Protein AF-A0A8I0ZU66-F1 (afdb_monomer)

Solvent-accessible surface area (backbone atoms only — not comparable to full-atom values): 8658 Å² total; per-residue (Å²): 139,84,88,78,79,87,64,76,60,92,82,70,45,69,65,57,53,51,41,37,53,47,29,26,56,74,48,66,34,26,14,76,87,80,61,52,76,38,56,92,94,51,87,52,44,45,56,40,57,75,46,46,58,91,79,70,24,58,84,77,42,66,91,32,38,39,25,28,30,55,72,62,44,50,54,51,51,52,52,51,53,50,52,50,46,64,77,61,42,81,85,59,78,88,71,74,51,84,89,64,50,80,65,90,63,83,73,78,76,70,55,86,87,77,47,97,80,67,78,79,88,56,88,82,62,80,82,67,69,97,72,88,66,136

Mean predicted aligned error: 14.93 Å

Nearest PDB structures (foldseek):
  6az1-assembly1_Y  TM=3.967E-01  e=6.835E-01  Leishmania donovani
  6zj3-assembly1_SY  TM=3.918E-01  e=1.022E+00  Euglena gracilis
  7qiz-assembly1_BA  TM=4.148E-01  e=1.249E+00  Solanum lycopersicum
  7ase-assembly1_g  TM=4.101E-01  e=1.868E+00  Trypanosoma cruzi
  8ova-assembly1_AR  TM=3.263E-01  e=9.555E-01  Trypanosoma brucei brucei

Radius of gyration: 30.39 Å; Cα contacts (8 Å, |Δi|>4): 108; chains: 1; bounding box: 84×36×50 Å

pLDDT: mean 79.24, std 18.83, range [33.22, 98.44]

Organism: Rhodococcus erythropolis (NCBI:txid1833)

Secondary structure (DSSP, 8-state):
------SPPTT--HHHHHHHHHHHHHTTTB-TTT--B--TTSSSEEEEESS-GGGT--TT-STTEEEEEHHHHHHHHHHHHHHHHHHT---S--PPPTTTS--SS------TTS-TT-----TTSTT--S----

Structure (mmCIF, N/CA/C/O backbone):
data_AF-A0A8I0ZU66-F1
#
_entry.id   AF-A0A8I0ZU66-F1
#
loop_
_atom_site.group_PDB
_atom_site.id
_atom_site.type_symbol
_atom_site.label_atom_id
_atom_site.label_alt_id
_atom_site.label_comp_id
_atom_site.label_asym_id
_atom_site.label_entity_id
_atom_site.label_seq_id
_atom_site.pdbx_PDB_ins_code
_atom_site.Cartn_x
_atom_site.Cartn_y
_atom_site.Cartn_z
_atom_site.occupancy
_atom_site.B_iso_or_equiv
_atom_site.auth_seq_id
_atom_site.auth_comp_id
_atom_site.auth_asym_id
_atom_site.auth_atom_id
_atom_site.pdbx_PDB_model_num
ATOM 1 N N . MET A 1 1 ? 26.644 23.739 -5.173 1.00 59.91 1 MET A N 1
ATOM 2 C CA . MET A 1 1 ? 25.593 23.255 -6.096 1.00 59.91 1 MET A CA 1
ATOM 3 C C . MET A 1 1 ? 24.433 22.762 -5.246 1.00 59.91 1 MET A C 1
ATOM 5 O O . MET A 1 1 ? 24.620 21.794 -4.527 1.00 59.91 1 MET A O 1
ATOM 9 N N . SER A 1 2 ? 23.297 23.466 -5.232 1.00 66.38 2 SER A N 1
ATOM 10 C CA . SER A 1 2 ? 22.135 23.071 -4.421 1.00 66.38 2 SER A CA 1
ATOM 11 C C . SER A 1 2 ? 21.179 22.263 -5.295 1.00 66.38 2 SER A C 1
ATOM 13 O O . SER A 1 2 ? 20.688 22.781 -6.298 1.00 66.38 2 SER A O 1
ATOM 15 N N . TRP A 1 3 ? 20.987 20.982 -4.981 1.00 73.19 3 TRP A N 1
ATOM 16 C CA . TRP A 1 3 ? 20.044 20.126 -5.700 1.00 73.19 3 TRP A CA 1
ATOM 17 C C . TRP A 1 3 ? 18.620 20.555 -5.337 1.00 73.19 3 TRP A C 1
ATOM 19 O O . TRP A 1 3 ? 18.219 20.467 -4.178 1.00 73.19 3 TRP A O 1
ATOM 29 N N . LYS A 1 4 ? 17.863 21.051 -6.320 1.00 64.25 4 LYS A N 1
ATOM 30 C CA . LYS A 1 4 ? 16.451 21.406 -6.142 1.00 64.25 4 LYS A CA 1
ATOM 31 C C . LYS A 1 4 ? 15.575 20.175 -6.381 1.00 64.25 4 LYS A C 1
ATOM 33 O O . LYS A 1 4 ? 15.664 19.548 -7.433 1.00 64.25 4 LYS A O 1
ATOM 38 N N . ASN A 1 5 ? 14.722 19.849 -5.411 1.00 71.75 5 ASN A N 1
ATOM 39 C CA . ASN A 1 5 ? 13.714 18.791 -5.506 1.00 71.75 5 ASN A CA 1
ATOM 40 C C . ASN A 1 5 ? 12.330 19.408 -5.763 1.00 71.75 5 ASN A C 1
ATOM 42 O O . ASN A 1 5 ? 11.450 19.348 -4.912 1.00 71.75 5 ASN A O 1
ATOM 46 N N . ASP A 1 6 ? 12.130 20.000 -6.942 1.00 69.12 6 ASP A N 1
ATOM 47 C CA . ASP A 1 6 ? 10.851 20.628 -7.325 1.00 69.12 6 ASP A CA 1
ATOM 48 C C . ASP A 1 6 ? 9.766 19.607 -7.726 1.00 69.12 6 ASP A C 1
ATOM 50 O O . ASP A 1 6 ? 8.640 19.970 -8.067 1.00 69.12 6 ASP A O 1
ATOM 54 N N . LYS A 1 7 ? 10.083 18.305 -7.709 1.00 61.75 7 LYS A N 1
ATOM 55 C CA . LYS A 1 7 ? 9.116 17.248 -8.022 1.00 61.75 7 LYS A CA 1
ATOM 56 C C . LYS A 1 7 ? 8.388 16.815 -6.750 1.00 61.75 7 LYS A C 1
ATOM 58 O O . LYS A 1 7 ? 9.058 16.520 -5.758 1.00 61.75 7 LYS A O 1
ATOM 63 N N . PRO A 1 8 ? 7.047 16.691 -6.766 1.00 59.59 8 PRO A N 1
ATOM 64 C CA . PRO A 1 8 ? 6.350 16.064 -5.655 1.00 59.59 8 PRO A CA 1
ATOM 65 C C . PRO A 1 8 ? 6.906 14.650 -5.471 1.00 59.59 8 PRO A C 1
ATOM 67 O O . PRO A 1 8 ? 7.117 13.925 -6.450 1.00 59.59 8 PRO A O 1
ATOM 70 N N . ALA A 1 9 ? 7.152 14.250 -4.221 1.00 62.59 9 ALA A N 1
ATOM 71 C CA . ALA A 1 9 ? 7.470 12.860 -3.925 1.00 62.59 9 ALA A CA 1
ATOM 72 C C . ALA A 1 9 ? 6.385 11.985 -4.573 1.00 62.59 9 ALA A C 1
ATOM 74 O O . ALA A 1 9 ? 5.196 12.256 -4.392 1.00 62.59 9 ALA A O 1
ATOM 75 N N . ARG A 1 10 ? 6.780 10.963 -5.349 1.00 60.72 10 ARG A N 1
ATOM 76 C CA . ARG A 1 10 ? 5.848 10.132 -6.148 1.00 60.72 10 ARG A CA 1
ATOM 77 C C . ARG A 1 10 ? 4.678 9.575 -5.322 1.00 60.72 10 ARG A C 1
ATOM 79 O O . ARG A 1 10 ? 3.630 9.278 -5.876 1.00 60.72 10 ARG A O 1
ATOM 86 N N . THR A 1 11 ? 4.865 9.453 -4.011 1.00 60.41 11 THR A N 1
ATOM 87 C CA . THR A 1 11 ? 3.933 8.904 -3.020 1.00 60.41 11 THR A CA 1
ATOM 88 C C . THR A 1 11 ? 3.091 9.942 -2.263 1.00 60.41 11 THR A C 1
ATOM 90 O O . THR A 1 11 ? 2.214 9.548 -1.501 1.00 60.41 11 THR A O 1
ATOM 93 N N . ALA A 1 12 ? 3.311 11.251 -2.440 1.00 67.38 12 ALA A N 1
ATOM 94 C CA . ALA A 1 12 ? 2.686 12.294 -1.610 1.00 67.38 12 ALA A CA 1
ATOM 95 C C . ALA A 1 12 ? 1.585 13.119 -2.307 1.00 67.38 12 ALA A C 1
ATOM 97 O O . ALA A 1 12 ? 1.111 14.104 -1.734 1.00 67.38 12 ALA A O 1
ATOM 98 N N . THR A 1 13 ? 1.167 12.738 -3.517 1.00 86.00 13 THR A N 1
ATOM 99 C CA . THR A 1 13 ? 0.137 13.461 -4.279 1.00 86.00 13 THR A CA 1
ATOM 100 C C . THR A 1 13 ? -1.228 13.424 -3.581 1.00 86.00 13 THR A C 1
ATOM 102 O O . THR A 1 13 ? -1.579 12.461 -2.894 1.00 86.00 13 THR A O 1
ATOM 105 N N . THR A 1 14 ? -2.029 14.479 -3.761 1.00 90.44 14 THR A N 1
ATOM 106 C CA . THR A 1 14 ? -3.397 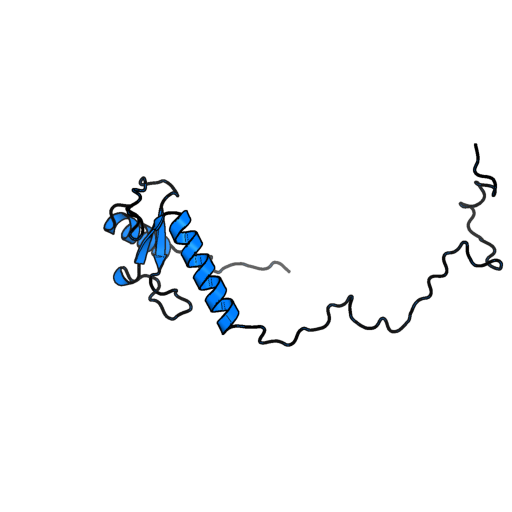14.553 -3.216 1.00 90.44 14 THR A CA 1
ATOM 107 C C . THR A 1 14 ? -4.275 13.420 -3.746 1.00 90.44 14 THR A C 1
ATOM 109 O O . THR A 1 14 ? -5.003 12.798 -2.975 1.00 90.44 14 THR A O 1
ATOM 112 N N . GLU A 1 15 ? -4.149 13.099 -5.034 1.00 91.56 15 GLU A N 1
ATOM 113 C CA . GLU A 1 15 ? -4.880 12.006 -5.683 1.00 91.56 15 GLU A CA 1
ATOM 114 C C . GLU A 1 15 ? -4.564 10.646 -5.052 1.00 91.56 15 GLU A C 1
ATOM 116 O O . GLU A 1 15 ? -5.480 9.889 -4.737 1.00 91.56 15 GLU A O 1
ATOM 121 N N . GLY A 1 16 ? -3.286 10.359 -4.776 1.00 91.62 16 GLY A N 1
ATOM 122 C CA . GLY A 1 16 ? -2.881 9.110 -4.128 1.00 91.62 16 GLY A CA 1
ATOM 123 C C . GLY A 1 16 ? -3.460 8.977 -2.717 1.00 91.62 16 GLY A C 1
ATOM 124 O O . GLY A 1 16 ? -3.959 7.914 -2.334 1.00 91.62 16 GLY A O 1
ATOM 125 N N . LYS A 1 17 ? -3.482 10.080 -1.955 1.00 92.00 17 LYS A N 1
ATOM 126 C CA . LYS A 1 17 ? -4.121 10.123 -0.628 1.00 92.00 17 LYS A CA 1
ATOM 127 C C . LYS A 1 17 ? -5.628 9.867 -0.725 1.00 92.00 17 LYS A C 1
ATOM 129 O O . LYS A 1 17 ? -6.162 9.067 0.045 1.00 92.00 17 LYS A O 1
ATOM 134 N N . GLN A 1 18 ? -6.310 10.506 -1.676 1.00 94.88 18 GLN A N 1
ATOM 135 C CA . GLN A 1 18 ? -7.747 10.324 -1.899 1.00 94.88 18 GLN A CA 1
ATOM 136 C C . GLN A 1 18 ? -8.091 8.901 -2.347 1.00 94.88 18 GLN A C 1
ATOM 138 O O . GLN A 1 18 ? -9.042 8.314 -1.823 1.00 94.88 18 GLN A O 1
ATOM 143 N N . TRP A 1 19 ? -7.308 8.321 -3.258 1.00 95.62 19 TRP A N 1
ATOM 144 C CA . TRP A 1 19 ? -7.459 6.934 -3.694 1.00 95.62 19 TRP A CA 1
ATOM 145 C C . TRP A 1 19 ? -7.323 5.972 -2.510 1.00 95.62 19 TRP A C 1
ATOM 147 O O . TRP A 1 19 ? -8.238 5.190 -2.249 1.00 95.62 19 TRP A O 1
ATOM 157 N N . SER A 1 20 ? -6.256 6.106 -1.717 1.00 95.62 20 SER A N 1
ATOM 158 C CA . SER A 1 20 ? -6.010 5.252 -0.548 1.00 95.62 20 SER A CA 1
ATOM 159 C C . SER A 1 20 ? -7.142 5.325 0.485 1.00 95.62 20 SER A C 1
ATOM 161 O O . SER A 1 20 ? -7.580 4.309 1.031 1.00 95.62 20 SER A O 1
ATOM 163 N N . LEU A 1 21 ? -7.657 6.526 0.757 1.00 95.69 21 LEU A N 1
ATOM 164 C CA . LEU A 1 21 ? -8.810 6.705 1.644 1.00 95.69 21 LEU A CA 1
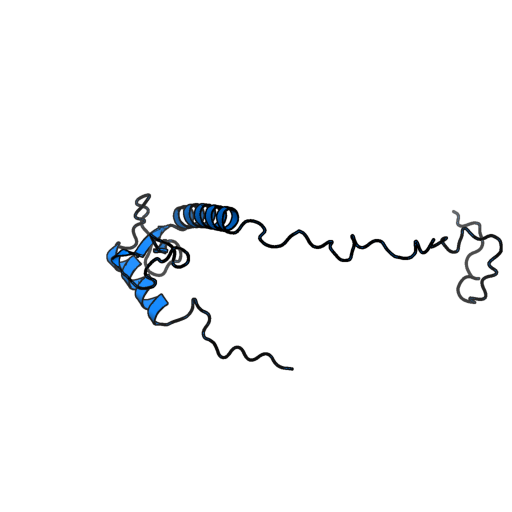ATOM 165 C C . LEU A 1 21 ? -10.095 6.115 1.058 1.00 95.69 21 LEU A C 1
ATOM 167 O O . LEU A 1 21 ? -10.941 5.626 1.801 1.00 95.69 21 LEU A O 1
ATOM 171 N N . THR A 1 22 ? -10.279 6.173 -0.257 1.00 97.19 22 THR A N 1
ATOM 172 C CA . THR A 1 22 ? -11.484 5.650 -0.916 1.00 97.19 22 THR A CA 1
ATOM 173 C C . THR A 1 22 ? -11.491 4.126 -0.937 1.00 97.19 22 THR A C 1
ATOM 175 O O . THR A 1 22 ? -12.517 3.539 -0.608 1.00 97.19 22 THR A O 1
ATOM 178 N N . VAL A 1 23 ? -10.349 3.486 -1.207 1.00 97.81 23 VAL A N 1
ATOM 179 C CA . VAL A 1 23 ? -10.191 2.024 -1.113 1.00 97.81 23 VAL A CA 1
ATOM 180 C C . VAL A 1 23 ? -10.486 1.536 0.309 1.00 97.81 23 VAL A C 1
ATOM 182 O O . VAL A 1 23 ? -11.339 0.670 0.491 1.00 97.81 23 VAL A O 1
ATOM 185 N N . ARG A 1 24 ? -9.872 2.160 1.328 1.00 97.56 24 ARG A N 1
ATOM 186 C CA . ARG A 1 24 ? -10.100 1.790 2.738 1.00 97.56 24 ARG A CA 1
ATOM 187 C C . ARG A 1 24 ? -11.545 1.968 3.179 1.00 97.56 24 ARG A C 1
ATOM 189 O O . ARG A 1 24 ? -12.087 1.094 3.846 1.00 97.56 24 ARG A O 1
ATOM 196 N N . ARG A 1 25 ? -12.193 3.064 2.777 1.00 97.06 25 ARG A N 1
ATOM 197 C CA . ARG A 1 25 ? -13.614 3.296 3.081 1.00 97.06 25 ARG A CA 1
ATOM 198 C C . ARG A 1 25 ? -14.530 2.297 2.379 1.00 97.06 25 ARG A C 1
ATOM 200 O O . ARG A 1 25 ? -15.446 1.798 3.021 1.00 97.06 25 ARG A O 1
ATOM 207 N N . ARG A 1 26 ? -14.278 1.986 1.102 1.00 97.38 26 ARG A N 1
ATOM 208 C CA . ARG A 1 26 ? -15.055 0.998 0.335 1.00 97.38 26 ARG A CA 1
ATOM 209 C C . ARG A 1 26 ? -15.038 -0.370 1.013 1.00 97.38 26 ARG A C 1
ATOM 211 O O . ARG A 1 26 ? -16.083 -0.996 1.133 1.00 97.38 26 ARG A O 1
ATOM 218 N N . ASP A 1 27 ? -13.870 -0.802 1.478 1.00 97.25 27 ASP A N 1
ATOM 219 C CA . ASP A 1 27 ? -13.708 -2.109 2.125 1.00 97.25 27 ASP A CA 1
ATOM 220 C C . ASP A 1 27 ? -14.091 -2.085 3.616 1.00 97.25 27 ASP A C 1
ATOM 222 O O . ASP A 1 27 ? -13.865 -3.058 4.333 1.00 97.25 27 ASP A O 1
ATOM 226 N N . GLY A 1 28 ? -14.625 -0.967 4.126 1.00 97.12 28 GLY A N 1
ATOM 227 C CA . GLY A 1 28 ? -14.985 -0.827 5.537 1.00 97.12 28 GLY A CA 1
ATOM 228 C C . GLY A 1 28 ? -13.792 -0.982 6.483 1.00 97.12 28 GLY A C 1
ATOM 229 O O . GLY A 1 28 ? -13.954 -1.462 7.602 1.00 97.12 28 GLY A O 1
ATOM 230 N N . TYR A 1 29 ? -12.587 -0.617 6.033 1.00 97.81 29 TYR A N 1
ATOM 231 C CA . TYR A 1 29 ? -11.319 -0.808 6.748 1.00 97.81 29 TYR A CA 1
ATOM 232 C C . TYR A 1 29 ? -11.010 -2.277 7.083 1.00 97.81 29 TYR A C 1
ATOM 234 O O . TYR A 1 29 ? -10.156 -2.557 7.922 1.00 97.81 29 TYR A O 1
ATOM 242 N N . LYS A 1 30 ? -11.673 -3.233 6.425 1.00 98.38 30 LYS A N 1
ATOM 243 C CA . LYS A 1 30 ? -11.446 -4.661 6.626 1.00 98.38 30 LYS A CA 1
ATOM 244 C C . LYS A 1 30 ? -10.387 -5.173 5.652 1.00 98.38 30 LYS A C 1
ATOM 246 O O . LYS A 1 30 ? -10.455 -4.931 4.450 1.00 98.38 30 LYS A O 1
ATOM 251 N N . CYS A 1 31 ? -9.416 -5.918 6.170 1.00 98.25 31 CYS A N 1
ATOM 252 C CA . CYS A 1 31 ? -8.442 -6.627 5.354 1.00 98.25 31 CYS A CA 1
ATOM 253 C C . CYS A 1 31 ? -9.150 -7.675 4.488 1.00 98.25 31 CYS A C 1
ATOM 255 O O . CYS A 1 31 ? -9.792 -8.583 5.016 1.00 98.25 31 CYS A O 1
ATOM 257 N N . VAL A 1 32 ? -8.978 -7.587 3.170 1.00 97.81 32 VAL A N 1
ATOM 258 C CA . VAL A 1 32 ? -9.631 -8.494 2.210 1.00 97.81 32 VAL A CA 1
ATOM 259 C C . VAL A 1 32 ? -9.068 -9.921 2.280 1.00 97.81 32 VAL A C 1
ATOM 261 O O . VAL A 1 32 ? -9.774 -10.869 1.958 1.00 97.81 32 VAL A O 1
ATOM 264 N N . LEU A 1 33 ? -7.816 -10.096 2.721 1.00 97.31 33 LEU A N 1
ATOM 265 C CA . LEU A 1 33 ? -7.163 -11.413 2.752 1.00 97.31 33 LEU A CA 1
ATOM 266 C C . LEU A 1 33 ? -7.460 -12.214 4.022 1.00 97.31 33 LEU A C 1
ATOM 268 O O . LEU A 1 33 ? -7.720 -13.407 3.941 1.00 97.31 33 LEU A O 1
ATOM 272 N N . CYS A 1 34 ? -7.403 -11.578 5.194 1.00 97.56 34 CYS A N 1
ATOM 273 C CA . CYS A 1 34 ? -7.548 -12.273 6.480 1.00 97.56 34 CYS A CA 1
ATOM 274 C C . CYS A 1 34 ? -8.775 -11.842 7.292 1.00 97.56 34 CYS A C 1
ATOM 276 O O . CYS A 1 34 ? -9.040 -12.408 8.348 1.00 97.56 34 CYS A O 1
ATOM 278 N N . GLY A 1 35 ? -9.515 -10.823 6.847 1.00 97.44 35 GLY A N 1
ATOM 279 C CA . GLY A 1 35 ? -10.711 -10.335 7.533 1.00 97.44 35 GLY A CA 1
ATOM 280 C C . GLY A 1 35 ? -10.461 -9.430 8.745 1.00 97.44 35 GLY A C 1
ATOM 281 O O . GLY A 1 35 ? -11.443 -8.991 9.353 1.00 97.44 35 GLY A O 1
ATOM 282 N N . TYR A 1 36 ? -9.198 -9.124 9.081 1.00 97.94 36 TYR A N 1
ATOM 283 C CA . TYR A 1 36 ? -8.829 -8.192 10.158 1.00 97.94 36 TYR A CA 1
ATOM 284 C C . TYR A 1 36 ? -9.560 -6.852 10.016 1.00 97.94 36 TYR A C 1
ATOM 286 O O . TYR A 1 36 ? -9.575 -6.274 8.930 1.00 97.94 3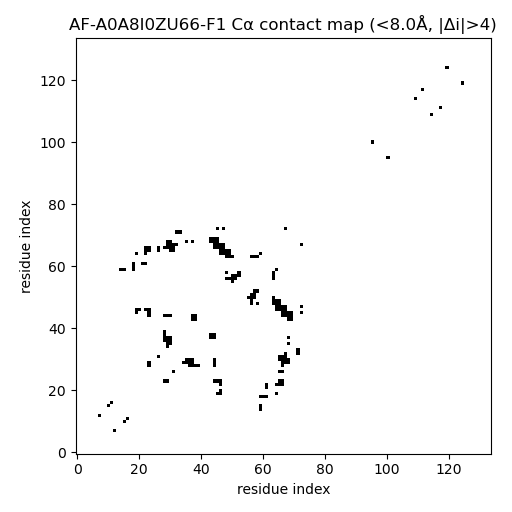6 TYR A O 1
ATOM 294 N N . GLN A 1 37 ? -10.151 -6.359 11.104 1.00 98.12 37 GLN A N 1
ATOM 295 C CA . GLN A 1 37 ? -10.859 -5.083 11.130 1.00 98.12 37 GLN A CA 1
ATOM 296 C C . GLN A 1 37 ? -9.905 -3.971 11.564 1.00 98.12 37 GLN A C 1
ATOM 298 O O . GLN A 1 37 ? -9.499 -3.930 12.722 1.00 98.12 37 GLN A O 1
ATOM 303 N N . GLY A 1 38 ? -9.573 -3.077 10.636 1.00 96.50 38 GLY A N 1
ATOM 304 C CA . GLY A 1 38 ? -8.817 -1.869 10.932 1.00 96.50 38 GLY A CA 1
ATOM 305 C C . GLY A 1 38 ? -9.679 -0.770 11.549 1.00 96.50 38 GLY A C 1
ATOM 306 O O . GLY A 1 38 ? -10.910 -0.757 11.409 1.00 96.50 38 GLY A O 1
ATOM 307 N N . THR A 1 39 ? -9.007 0.175 12.196 1.00 95.88 39 THR A N 1
ATOM 308 C CA . THR A 1 39 ? -9.587 1.335 12.869 1.00 95.88 39 THR A CA 1
ATOM 309 C C . THR A 1 39 ? -9.362 2.583 12.010 1.00 95.88 39 THR A C 1
ATOM 311 O O . THR A 1 39 ? -8.218 2.935 11.715 1.00 95.88 39 THR A O 1
ATOM 314 N N . PRO A 1 40 ? -10.418 3.304 11.593 1.00 93.44 40 PRO A N 1
ATOM 315 C CA . PRO A 1 40 ? -10.264 4.532 10.821 1.00 93.44 40 PRO A CA 1
ATOM 316 C C . PRO A 1 40 ? -9.346 5.546 11.516 1.00 93.44 40 PRO A C 1
ATOM 318 O O . PRO A 1 40 ? -9.500 5.825 12.700 1.00 93.44 40 PRO A O 1
ATOM 321 N N . GLY A 1 41 ? -8.391 6.109 10.773 1.00 91.12 41 GLY A N 1
ATOM 322 C CA . GLY A 1 41 ? -7.408 7.059 11.310 1.00 91.12 41 GLY A CA 1
ATOM 323 C C . GLY A 1 41 ? -6.149 6.411 11.895 1.00 91.12 41 GLY A C 1
ATOM 324 O O . GLY A 1 41 ? -5.166 7.117 12.113 1.00 91.12 41 GLY A O 1
ATOM 325 N N . HIS A 1 42 ? -6.133 5.088 12.071 1.00 92.69 42 HIS A N 1
ATOM 326 C CA . HIS A 1 42 ? -4.939 4.337 12.446 1.00 92.69 42 HIS A CA 1
ATOM 327 C C . HIS A 1 42 ? -4.199 3.809 11.206 1.00 92.69 42 HIS A C 1
ATOM 329 O O . HIS A 1 42 ? -4.732 3.760 10.095 1.00 92.69 42 HIS A O 1
ATOM 335 N N . ALA A 1 43 ? -2.929 3.450 11.398 1.00 92.00 43 ALA A N 1
ATOM 336 C CA . ALA A 1 43 ? -2.051 2.886 10.370 1.00 92.00 43 ALA A CA 1
ATOM 337 C C . ALA A 1 43 ? -2.001 1.344 10.427 1.00 92.00 43 ALA A C 1
ATOM 339 O O . ALA A 1 43 ? -0.976 0.731 10.149 1.00 92.00 43 ALA A O 1
ATOM 340 N N . ASP A 1 44 ? -3.092 0.712 10.851 1.00 96.00 44 ASP A N 1
ATOM 341 C CA . ASP A 1 44 ? -3.243 -0.742 10.970 1.00 96.00 44 ASP A CA 1
ATOM 342 C C . ASP A 1 44 ? -3.658 -1.411 9.647 1.00 96.00 44 ASP A C 1
ATOM 344 O O . ASP A 1 44 ? -3.350 -2.588 9.414 1.00 96.00 44 ASP A O 1
ATOM 348 N N . VAL A 1 45 ? -4.303 -0.649 8.759 1.00 97.62 45 VAL A N 1
ATOM 349 C CA . VAL A 1 45 ? -4.653 -1.058 7.395 1.00 97.62 45 VAL A CA 1
ATOM 350 C C . VAL A 1 45 ? -4.230 -0.036 6.338 1.00 97.62 45 VAL A C 1
ATOM 352 O O . VAL A 1 45 ? -4.351 1.187 6.490 1.00 97.62 45 VAL A O 1
ATOM 355 N N . GLU A 1 46 ? -3.775 -0.559 5.208 1.00 96.62 46 GLU A N 1
ATOM 356 C CA . GLU A 1 46 ? -3.211 0.186 4.089 1.00 96.62 46 GLU A CA 1
ATOM 357 C C . GLU A 1 46 ? -3.945 -0.171 2.790 1.00 96.62 46 GLU A C 1
ATOM 359 O O . GLU A 1 46 ? -4.515 -1.255 2.647 1.00 96.62 46 GLU A O 1
ATOM 364 N N . ALA A 1 47 ? -3.973 0.779 1.854 1.00 96.88 47 ALA A N 1
ATOM 365 C CA . ALA A 1 47 ? -4.497 0.541 0.515 1.00 96.88 47 ALA A CA 1
ATOM 366 C C . ALA A 1 47 ? -3.375 -0.005 -0.366 1.00 96.88 47 ALA A C 1
ATOM 368 O O . ALA A 1 47 ? -2.338 0.637 -0.517 1.00 96.88 47 ALA A O 1
ATOM 369 N N . ASP A 1 48 ? -3.622 -1.164 -0.947 1.00 96.81 48 ASP A N 1
ATOM 370 C CA . ASP A 1 48 ? -2.673 -1.954 -1.707 1.00 96.81 48 ASP A CA 1
ATOM 371 C C . ASP A 1 48 ? -3.166 -2.148 -3.146 1.00 96.81 48 ASP A C 1
ATOM 373 O O . ASP A 1 48 ? -4.368 -2.305 -3.389 1.00 96.81 48 ASP A O 1
ATOM 377 N N . HIS A 1 49 ? -2.241 -2.143 -4.106 1.00 96.56 49 HIS A N 1
ATOM 378 C CA . HIS A 1 49 ? -2.553 -2.428 -5.505 1.00 96.56 49 HIS A CA 1
ATOM 379 C C . HIS A 1 49 ? -2.617 -3.936 -5.747 1.00 96.56 49 HIS A C 1
ATOM 381 O O . HIS A 1 49 ? -1.639 -4.630 -5.493 1.00 96.56 49 HIS A O 1
ATOM 387 N N . VAL A 1 50 ? -3.724 -4.447 -6.290 1.00 96.25 50 VAL A N 1
ATOM 388 C CA . VAL A 1 50 ? -3.868 -5.872 -6.647 1.00 96.25 50 VAL A CA 1
ATOM 389 C C . VAL A 1 50 ? -2.819 -6.269 -7.684 1.00 96.25 50 VAL A C 1
ATOM 391 O O . VAL A 1 50 ? -2.105 -7.247 -7.485 1.00 96.25 50 VAL A O 1
ATOM 394 N N . ILE A 1 51 ? -2.707 -5.481 -8.754 1.00 95.69 51 ILE A N 1
ATOM 395 C CA . ILE A 1 51 ? -1.609 -5.534 -9.717 1.00 95.69 51 ILE A CA 1
ATOM 396 C C . ILE A 1 51 ? -0.706 -4.331 -9.432 1.00 95.69 51 ILE A C 1
ATOM 398 O O . ILE A 1 51 ? -1.181 -3.191 -9.533 1.00 95.69 51 ILE A O 1
ATOM 402 N N . PRO A 1 52 ? 0.574 -4.536 -9.082 1.00 93.88 52 PRO A N 1
ATOM 403 C CA . PRO A 1 52 ? 1.513 -3.446 -8.859 1.00 93.88 52 PRO A CA 1
ATOM 404 C C . PRO A 1 52 ? 1.646 -2.527 -10.068 1.00 93.88 52 PRO A C 1
ATOM 406 O O . PRO A 1 52 ? 1.627 -2.968 -11.216 1.00 93.88 52 PRO A O 1
ATOM 409 N N . VAL A 1 53 ? 1.880 -1.240 -9.815 1.00 92.69 53 VAL A N 1
ATOM 410 C CA . VAL A 1 53 ? 2.059 -0.238 -10.881 1.00 92.69 53 VAL A CA 1
ATOM 411 C C . VAL A 1 53 ? 3.228 -0.592 -11.809 1.00 92.69 53 VAL A C 1
ATOM 413 O O . VAL A 1 53 ? 3.147 -0.366 -13.012 1.00 92.69 53 VAL A O 1
ATOM 416 N N . PHE A 1 54 ? 4.300 -1.195 -11.279 1.00 88.88 54 PHE A N 1
ATOM 417 C CA . PHE A 1 54 ? 5.447 -1.616 -12.092 1.00 88.88 54 PHE A CA 1
ATOM 418 C C . PHE A 1 54 ? 5.136 -2.805 -13.019 1.00 88.88 54 PHE A C 1
ATOM 420 O O . PHE A 1 54 ? 5.829 -2.981 -14.015 1.00 88.88 54 PHE A O 1
ATOM 427 N N . GLU A 1 55 ? 4.087 -3.580 -12.727 1.00 90.75 55 GLU A N 1
ATOM 428 C CA . GLU A 1 55 ? 3.579 -4.672 -13.574 1.00 90.75 55 GLU A CA 1
ATOM 429 C C . GLU A 1 55 ? 2.453 -4.186 -14.512 1.00 90.75 55 GLU A C 1
ATOM 431 O O . GLU A 1 55 ? 1.756 -4.992 -15.120 1.00 90.75 55 GLU A O 1
ATOM 436 N N . GLY A 1 56 ? 2.256 -2.866 -14.637 1.00 92.31 56 GLY A N 1
ATOM 437 C CA . GLY A 1 56 ? 1.219 -2.268 -15.487 1.00 92.31 56 GLY A CA 1
ATOM 438 C C . GLY A 1 56 ? -0.133 -2.070 -14.797 1.00 92.31 56 GLY A C 1
ATOM 439 O O . GLY A 1 56 ? -1.124 -1.756 -15.456 1.00 92.31 56 GLY A O 1
ATOM 440 N N . GLY A 1 57 ? -0.201 -2.227 -13.474 1.00 92.75 57 GLY A N 1
ATOM 441 C CA . GLY A 1 57 ? -1.417 -1.974 -12.710 1.00 92.75 57 GLY A CA 1
ATOM 442 C C . GLY A 1 57 ? -1.862 -0.510 -12.747 1.00 92.75 57 GLY A C 1
ATOM 443 O O . GLY A 1 57 ? -1.057 0.416 -12.618 1.00 92.75 57 GLY A O 1
ATOM 444 N N . ALA A 1 58 ? -3.172 -0.285 -12.870 1.00 93.00 58 ALA A N 1
ATOM 445 C CA . ALA A 1 58 ? -3.746 1.057 -12.856 1.00 93.00 58 ALA A CA 1
ATOM 446 C C . ALA A 1 58 ? -3.544 1.727 -11.484 1.00 93.00 58 ALA A C 1
ATOM 448 O O . ALA A 1 58 ? -4.040 1.236 -10.466 1.00 93.00 58 ALA A O 1
ATOM 449 N N . GLN A 1 59 ? -2.844 2.865 -11.466 1.00 91.12 59 GLN A N 1
ATOM 450 C CA . GLN A 1 59 ? -2.367 3.510 -10.237 1.00 91.12 59 GLN A CA 1
ATOM 451 C C . GLN A 1 59 ? -3.492 4.008 -9.317 1.00 91.12 59 GLN A C 1
ATOM 453 O O . GLN A 1 59 ? -3.408 3.831 -8.105 1.00 91.12 59 GLN A O 1
ATOM 458 N N . HIS A 1 60 ? -4.542 4.621 -9.868 1.00 93.12 60 HIS A N 1
ATOM 459 C CA . HIS A 1 60 ? -5.649 5.192 -9.086 1.00 93.12 60 HIS A CA 1
ATOM 460 C C . HIS A 1 60 ? -7.005 4.542 -9.402 1.00 93.12 60 HIS A C 1
ATOM 462 O O . HIS A 1 60 ? -8.053 5.095 -9.073 1.00 93.12 60 HIS A O 1
ATOM 468 N N . SER A 1 61 ? -7.012 3.361 -10.030 1.00 94.62 61 SER A N 1
ATOM 469 C CA . SER A 1 61 ? -8.265 2.628 -10.224 1.00 94.62 61 SER A CA 1
ATOM 470 C C . SER A 1 61 ? -8.730 2.025 -8.903 1.00 94.62 61 SER A C 1
ATOM 472 O O . SER A 1 61 ? -7.954 1.373 -8.200 1.00 94.62 61 SER A O 1
ATOM 474 N N . LEU A 1 62 ? -10.012 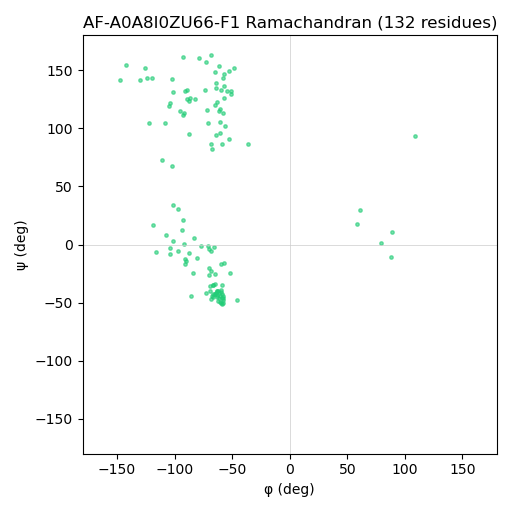2.191 -8.575 1.00 95.19 62 LEU A N 1
ATOM 475 C CA . LEU A 1 62 ? -10.604 1.532 -7.412 1.00 95.19 62 LEU A CA 1
ATOM 476 C C . LEU A 1 62 ? -10.659 0.013 -7.596 1.00 95.19 62 LEU A C 1
ATOM 478 O O . LEU A 1 62 ? -10.441 -0.711 -6.631 1.00 95.19 62 LEU A O 1
ATOM 482 N N . SER A 1 63 ? -10.882 -0.485 -8.817 1.00 95.69 63 SER A N 1
ATOM 483 C CA . SER A 1 63 ? -10.905 -1.931 -9.086 1.00 95.69 63 SER A CA 1
ATOM 484 C C . SER A 1 63 ? -9.547 -2.602 -8.866 1.00 95.69 63 SER A C 1
ATOM 486 O O . SER A 1 63 ? -9.501 -3.782 -8.543 1.00 95.69 63 SER A O 1
ATOM 488 N N . ASN A 1 64 ? -8.452 -1.842 -8.988 1.00 96.75 64 ASN A N 1
ATOM 489 C CA . ASN A 1 64 ? -7.097 -2.317 -8.715 1.00 96.75 64 ASN A CA 1
ATOM 490 C C . ASN A 1 64 ? -6.658 -2.071 -7.260 1.00 96.75 64 ASN A C 1
ATOM 492 O O . ASN A 1 64 ? -5.529 -2.386 -6.906 1.00 96.75 64 ASN A O 1
ATOM 496 N N . GLY A 1 65 ? -7.504 -1.481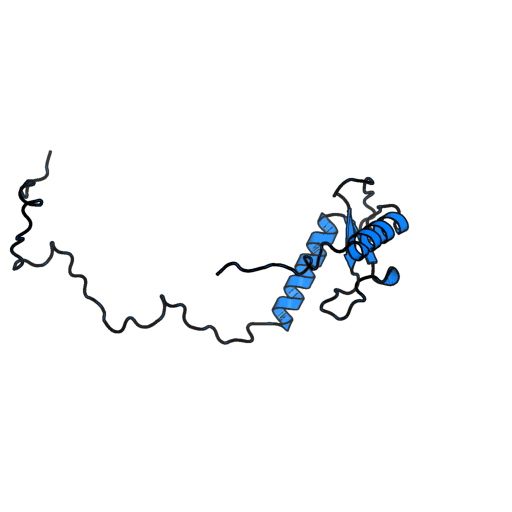 -6.415 1.00 96.88 65 GLY A N 1
ATOM 497 C CA . GLY A 1 65 ? -7.200 -1.235 -5.007 1.00 96.88 65 GLY A CA 1
ATOM 498 C C . GLY A 1 65 ? -7.881 -2.244 -4.090 1.00 96.88 65 GLY A C 1
ATOM 499 O O . GLY A 1 65 ? -9.041 -2.598 -4.312 1.00 96.88 65 GLY A O 1
ATOM 500 N N . ARG A 1 66 ? -7.195 -2.658 -3.025 1.00 97.81 66 ARG A N 1
ATOM 501 C CA . ARG A 1 66 ? -7.756 -3.437 -1.909 1.00 97.81 66 ARG A CA 1
ATOM 502 C C . ARG A 1 66 ? -7.171 -2.998 -0.573 1.00 97.81 66 ARG A C 1
ATOM 504 O O . ARG A 1 66 ? -6.048 -2.511 -0.514 1.00 97.81 66 ARG A O 1
ATOM 511 N N . THR A 1 67 ? -7.914 -3.203 0.502 1.00 98.31 67 THR A N 1
ATOM 512 C CA . THR A 1 67 ? -7.447 -2.922 1.862 1.00 98.31 67 THR A CA 1
ATOM 513 C C . THR A 1 67 ? -6.753 -4.142 2.450 1.00 98.31 67 THR A C 1
ATOM 515 O O . THR A 1 67 ? -7.343 -5.223 2.503 1.00 98.31 67 THR A O 1
ATOM 518 N N . LEU A 1 68 ? -5.514 -3.974 2.914 1.00 98.44 68 LEU A N 1
ATOM 519 C CA . LEU A 1 68 ? -4.735 -5.008 3.594 1.00 98.44 68 LEU A CA 1
ATOM 520 C C . LEU A 1 68 ? -4.281 -4.521 4.967 1.00 98.44 68 LEU A C 1
ATOM 522 O O . LEU A 1 68 ? -3.912 -3.364 5.131 1.00 98.44 68 LEU A O 1
ATOM 526 N N . CYS A 1 69 ? -4.261 -5.412 5.957 1.00 98.25 69 CYS A N 1
ATOM 527 C CA . CYS A 1 69 ? -3.570 -5.124 7.209 1.00 98.25 69 CYS A CA 1
ATOM 528 C C . CYS A 1 69 ? -2.051 -5.167 7.012 1.00 98.25 69 CYS A C 1
ATOM 530 O O . CYS A 1 69 ? -1.551 -5.844 6.108 1.00 98.25 69 CYS A O 1
ATOM 532 N N . VAL A 1 70 ? -1.318 -4.488 7.895 1.00 97.38 70 VAL A N 1
ATOM 533 C CA . VAL A 1 70 ? 0.152 -4.405 7.857 1.00 97.38 70 VAL A CA 1
ATOM 534 C C . VAL A 1 70 ? 0.856 -5.755 7.616 1.00 97.38 70 VAL A C 1
ATOM 536 O O . VAL A 1 70 ? 1.728 -5.797 6.748 1.00 97.38 70 VAL A O 1
ATOM 539 N N . PRO A 1 71 ? 0.537 -6.871 8.310 1.00 97.94 71 PRO A N 1
ATOM 540 C CA . PRO A 1 71 ? 1.241 -8.132 8.072 1.00 97.94 71 PRO A CA 1
ATOM 541 C C . PRO A 1 71 ? 0.968 -8.696 6.673 1.00 97.94 71 PRO A C 1
ATOM 543 O O . PRO A 1 71 ? 1.911 -9.057 5.974 1.00 97.94 71 PRO A O 1
ATOM 546 N N . CYS A 1 72 ? -0.290 -8.703 6.221 1.00 98.31 72 CYS A N 1
ATOM 547 C CA . CYS A 1 72 ? -0.639 -9.171 4.878 1.00 98.31 72 CYS A CA 1
ATOM 548 C C . CYS A 1 72 ? 0.004 -8.306 3.785 1.00 98.31 72 CYS A C 1
ATOM 550 O O . CYS A 1 72 ? 0.500 -8.832 2.789 1.00 98.31 72 CYS A O 1
ATOM 552 N N . HIS A 1 73 ? 0.028 -6.987 3.986 1.00 97.69 73 HIS A N 1
ATOM 553 C CA . HIS A 1 73 ? 0.660 -6.052 3.062 1.00 97.69 73 HIS A CA 1
ATOM 554 C C . HIS A 1 73 ? 2.179 -6.273 2.969 1.00 97.69 73 HIS A C 1
ATOM 556 O O . HIS A 1 73 ? 2.739 -6.311 1.871 1.00 97.69 73 HIS A O 1
ATOM 562 N N . LYS A 1 74 ? 2.846 -6.510 4.106 1.00 97.50 74 LYS A N 1
ATOM 563 C CA . LYS A 1 74 ? 4.276 -6.851 4.150 1.00 97.50 74 LYS A CA 1
ATOM 564 C C . LYS A 1 74 ? 4.590 -8.147 3.406 1.00 97.50 74 LYS A C 1
ATOM 566 O O . LYS A 1 74 ? 5.542 -8.158 2.630 1.00 97.50 74 LYS A O 1
ATOM 571 N N . THR A 1 75 ? 3.801 -9.206 3.609 1.00 97.94 75 THR A N 1
ATOM 572 C CA . THR A 1 75 ? 3.997 -10.489 2.910 1.00 97.94 75 THR A CA 1
ATOM 573 C C . THR A 1 75 ? 3.929 -10.306 1.397 1.00 97.94 75 THR A C 1
ATOM 575 O O . THR A 1 75 ? 4.876 -10.658 0.696 1.00 97.94 75 THR A O 1
ATOM 578 N N . LYS A 1 76 ? 2.877 -9.646 0.901 1.00 96.38 76 LYS A N 1
ATOM 579 C CA . LYS A 1 76 ? 2.735 -9.335 -0.526 1.00 96.38 76 LYS A CA 1
ATOM 580 C C . LYS A 1 76 ? 3.908 -8.508 -1.057 1.00 96.38 76 LYS A C 1
ATOM 582 O O . LYS A 1 76 ? 4.487 -8.841 -2.084 1.00 96.38 76 LYS A O 1
ATOM 587 N N . THR A 1 77 ? 4.285 -7.443 -0.349 1.00 96.44 77 THR A N 1
ATOM 588 C CA . THR A 1 77 ? 5.399 -6.575 -0.764 1.00 96.44 77 THR A CA 1
ATOM 589 C C . THR A 1 77 ? 6.706 -7.364 -0.862 1.00 96.44 77 THR A C 1
ATOM 591 O O . THR A 1 77 ? 7.496 -7.157 -1.786 1.00 96.44 77 THR A O 1
ATOM 594 N N . ALA A 1 78 ? 6.946 -8.293 0.069 1.00 96.50 78 ALA A N 1
ATOM 595 C CA . ALA A 1 78 ? 8.114 -9.162 0.035 1.00 96.50 78 ALA A CA 1
ATOM 596 C C . ALA A 1 78 ? 8.108 -10.056 -1.216 1.00 96.50 78 ALA A C 1
ATOM 598 O O . ALA A 1 78 ? 9.103 -10.067 -1.944 1.00 96.50 78 ALA A O 1
ATOM 599 N N . GLU A 1 79 ? 6.987 -10.716 -1.512 1.00 95.88 79 GLU A N 1
ATOM 600 C CA . GLU A 1 79 ? 6.803 -11.543 -2.714 1.00 95.88 79 GLU A CA 1
ATOM 601 C C . GLU A 1 79 ? 7.009 -10.735 -4.002 1.00 95.88 79 GLU A C 1
ATOM 603 O O . GLU A 1 79 ? 7.756 -11.143 -4.890 1.00 95.88 79 GLU A O 1
ATOM 608 N N . GLU A 1 80 ? 6.421 -9.544 -4.094 1.00 95.25 80 GLU A N 1
ATOM 609 C CA . GLU A 1 80 ? 6.574 -8.644 -5.242 1.00 95.25 80 GLU A CA 1
ATOM 610 C C . GLU A 1 80 ? 8.009 -8.186 -5.426 1.00 95.25 80 GLU A C 1
ATOM 612 O O . GLU A 1 80 ? 8.539 -8.211 -6.535 1.00 95.25 80 GLU A O 1
ATOM 617 N N . SER A 1 81 ? 8.670 -7.822 -4.331 1.00 92.62 81 SER A N 1
ATOM 618 C CA . SER A 1 81 ? 10.070 -7.429 -4.373 1.00 92.62 81 SER A CA 1
ATOM 619 C C . SER A 1 81 ? 10.975 -8.598 -4.782 1.00 92.62 81 SER A C 1
ATOM 621 O O . SER A 1 81 ? 11.980 -8.386 -5.460 1.00 92.62 81 SER A O 1
ATOM 623 N N . ALA A 1 82 ? 10.640 -9.834 -4.400 1.00 92.06 82 ALA A N 1
ATOM 624 C CA . ALA A 1 82 ? 11.359 -11.027 -4.834 1.00 92.06 82 ALA A CA 1
ATOM 625 C C . ALA A 1 82 ? 11.150 -11.279 -6.335 1.00 92.06 82 ALA A C 1
ATOM 627 O O . ALA A 1 82 ? 12.133 -11.446 -7.058 1.00 92.06 82 ALA A O 1
ATOM 628 N N . ARG A 1 83 ? 9.902 -11.201 -6.823 1.00 90.44 83 ARG A N 1
ATOM 629 C CA . ARG A 1 83 ? 9.578 -11.306 -8.259 1.00 90.44 83 ARG A CA 1
ATOM 630 C C . ARG A 1 83 ? 10.298 -10.240 -9.081 1.00 90.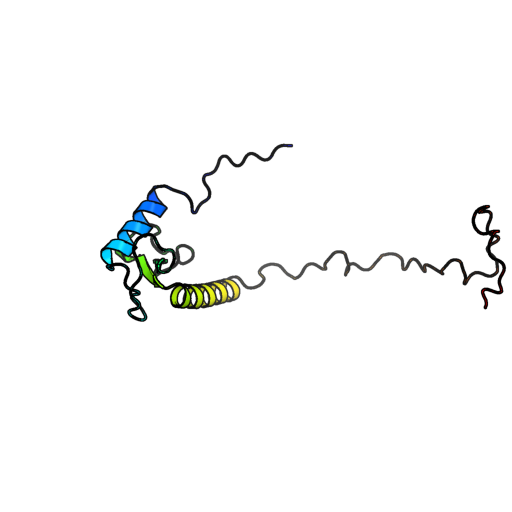44 83 ARG A C 1
ATOM 632 O O . ARG A 1 83 ? 10.931 -10.568 -10.081 1.00 90.44 83 ARG A O 1
ATOM 639 N N . ALA A 1 84 ? 10.283 -8.988 -8.630 1.00 88.88 84 ALA A N 1
ATOM 640 C CA . ALA A 1 84 ? 10.961 -7.888 -9.307 1.00 88.88 84 ALA A CA 1
ATOM 641 C C . ALA A 1 84 ? 12.483 -8.089 -9.366 1.00 88.88 84 ALA A C 1
ATOM 643 O O . ALA A 1 84 ? 13.087 -7.802 -10.397 1.00 88.88 84 ALA A O 1
ATOM 644 N N . ARG A 1 85 ? 13.110 -8.600 -8.297 1.00 87.94 85 ARG A N 1
ATOM 645 C CA . ARG A 1 85 ? 14.548 -8.926 -8.294 1.00 87.94 85 ARG A CA 1
ATOM 646 C C . ARG A 1 85 ? 14.883 -10.118 -9.186 1.00 87.94 85 ARG A C 1
ATOM 648 O O . ARG A 1 85 ? 15.942 -10.111 -9.796 1.00 87.94 85 ARG A O 1
ATOM 655 N N . ALA A 1 86 ? 14.009 -11.119 -9.258 1.00 86.69 86 ALA A N 1
ATOM 656 C CA . ALA A 1 86 ? 14.192 -12.261 -10.149 1.00 86.69 86 ALA A CA 1
ATOM 657 C C . ALA A 1 86 ? 14.069 -11.845 -11.625 1.00 86.69 86 ALA A C 1
ATOM 659 O O . ALA A 1 86 ? 14.907 -12.223 -12.437 1.00 86.69 86 ALA A O 1
ATOM 660 N N . ALA A 1 87 ? 13.070 -11.022 -11.958 1.00 83.69 87 ALA A N 1
ATOM 661 C CA . ALA A 1 87 ? 12.852 -10.520 -13.316 1.00 83.69 87 ALA A CA 1
ATOM 662 C C . ALA A 1 87 ? 13.937 -9.525 -13.762 1.00 83.69 87 ALA A C 1
ATOM 664 O O . ALA A 1 87 ? 14.391 -9.574 -14.900 1.00 83.69 87 ALA A O 1
ATOM 665 N N . ASN A 1 88 ? 14.374 -8.647 -12.855 1.00 77.19 88 ASN A N 1
ATOM 666 C CA . ASN A 1 88 ? 15.427 -7.656 -13.097 1.00 77.19 88 ASN A CA 1
ATOM 667 C C . ASN A 1 88 ? 16.767 -8.098 -12.496 1.00 77.19 88 ASN A C 1
ATOM 669 O O . ASN A 1 88 ? 17.521 -7.261 -11.989 1.00 77.19 88 ASN A O 1
ATOM 673 N N . GLY A 1 89 ? 17.041 -9.410 -12.493 1.00 71.94 89 GLY A N 1
ATOM 674 C CA . GLY A 1 89 ? 18.308 -9.966 -12.017 1.00 71.94 89 GLY A CA 1
ATOM 675 C C . GLY A 1 89 ? 19.491 -9.214 -12.623 1.00 71.94 89 GLY A C 1
ATOM 676 O O . GLY A 1 89 ? 19.351 -8.639 -13.694 1.00 71.94 89 GLY A O 1
ATOM 677 N N . ARG A 1 90 ? 20.624 -9.173 -11.906 1.00 65.25 90 ARG A N 1
ATOM 678 C CA . ARG A 1 90 ? 21.809 -8.324 -12.149 1.00 65.25 90 ARG A CA 1
ATOM 679 C C . ARG A 1 90 ? 22.102 -8.120 -13.648 1.00 65.25 90 ARG A C 1
ATOM 681 O O . ARG A 1 90 ? 22.878 -8.857 -14.241 1.00 65.25 90 ARG A O 1
ATOM 688 N N . LEU A 1 91 ? 21.458 -7.106 -14.238 1.00 66.62 91 LEU A N 1
ATOM 689 C CA . LEU A 1 91 ? 21.571 -6.796 -15.668 1.00 66.62 91 LEU A CA 1
ATOM 690 C C . LEU A 1 91 ? 22.974 -6.283 -15.999 1.00 66.62 91 LEU A C 1
ATOM 692 O O . LEU A 1 91 ? 23.418 -6.371 -17.138 1.00 66.62 91 LEU A O 1
ATOM 696 N N . LEU A 1 92 ? 23.667 -5.754 -14.989 1.00 67.50 92 LEU A N 1
ATOM 697 C CA . LEU A 1 92 ? 25.036 -5.290 -15.083 1.00 67.50 92 LEU A CA 1
ATOM 698 C C . LEU A 1 92 ? 25.973 -6.345 -14.486 1.00 67.50 92 LEU A C 1
ATOM 700 O O . LEU A 1 92 ? 25.713 -6.783 -13.360 1.00 67.50 92 LEU A O 1
ATOM 704 N N . PRO A 1 93 ? 27.058 -6.740 -15.174 1.00 72.19 93 PRO A N 1
ATOM 705 C CA . PRO A 1 93 ? 28.067 -7.599 -14.568 1.00 72.19 93 PRO A CA 1
ATOM 706 C C . PRO A 1 93 ? 28.549 -6.988 -13.240 1.00 72.19 93 PRO A C 1
ATOM 708 O O . PRO A 1 93 ? 28.517 -5.766 -13.075 1.00 72.19 93 PRO A O 1
ATOM 711 N N . PRO A 1 94 ? 28.947 -7.809 -12.253 1.00 75.62 94 PRO A N 1
ATOM 712 C CA . PRO A 1 94 ? 29.561 -7.286 -11.045 1.00 75.62 94 PRO A CA 1
ATOM 713 C C . PRO A 1 94 ? 30.845 -6.548 -11.432 1.00 75.62 94 PRO A C 1
ATOM 715 O O . PRO A 1 94 ? 31.841 -7.168 -11.788 1.00 75.62 94 PRO A O 1
ATOM 718 N N . GLU A 1 95 ? 30.808 -5.219 -11.408 1.00 72.00 95 GLU A N 1
ATOM 719 C CA . GLU A 1 95 ? 32.029 -4.426 -11.425 1.00 72.00 95 GLU A CA 1
ATOM 720 C C . GLU A 1 95 ? 32.792 -4.727 -10.136 1.00 72.00 95 GLU A C 1
ATOM 722 O O . GLU A 1 95 ? 32.189 -4.774 -9.058 1.00 72.00 95 GLU A O 1
ATOM 727 N N . ALA A 1 96 ? 34.100 -4.953 -10.255 1.00 75.81 96 ALA A N 1
ATOM 728 C CA . ALA A 1 96 ? 34.967 -5.086 -9.097 1.00 75.81 96 ALA A CA 1
ATOM 729 C C . ALA A 1 96 ? 34.840 -3.811 -8.258 1.00 75.81 96 ALA A C 1
ATOM 731 O O . ALA A 1 96 ? 35.003 -2.695 -8.767 1.00 75.81 96 ALA A O 1
ATOM 732 N N . HIS A 1 97 ? 34.526 -3.961 -6.975 1.00 73.44 97 HIS A N 1
ATOM 733 C CA . HIS A 1 97 ? 34.543 -2.821 -6.067 1.00 73.44 97 HIS A CA 1
ATOM 734 C C . HIS A 1 97 ? 35.978 -2.249 -6.016 1.00 73.44 97 HIS A C 1
ATOM 736 O O . HIS A 1 97 ? 36.936 -2.986 -6.229 1.00 73.44 97 HIS A O 1
ATOM 742 N N . PRO A 1 98 ? 36.198 -0.955 -5.723 1.00 76.06 98 PRO A N 1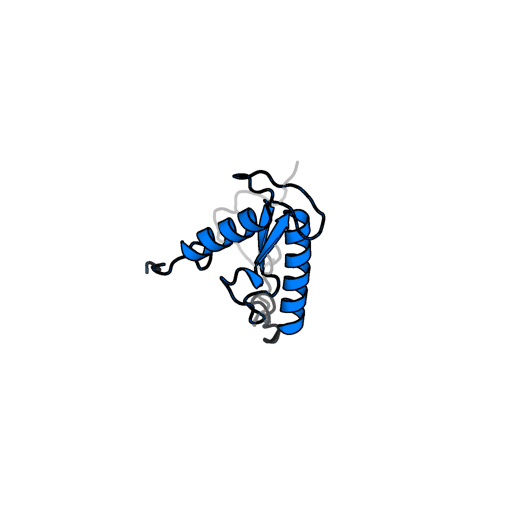
ATOM 743 C CA . PRO A 1 98 ? 37.544 -0.363 -5.730 1.00 76.06 98 PRO A CA 1
ATOM 744 C C . PRO A 1 98 ? 38.542 -1.021 -4.754 1.00 76.06 98 PRO A C 1
ATOM 746 O O . PRO A 1 98 ? 39.745 -0.854 -4.918 1.00 76.06 98 PRO A O 1
ATOM 749 N N . SER A 1 99 ? 38.069 -1.798 -3.774 1.00 68.31 99 SER A N 1
ATOM 750 C CA . SER A 1 99 ? 38.896 -2.646 -2.898 1.00 68.31 99 SER A CA 1
ATOM 751 C C . SER A 1 99 ? 39.321 -3.986 -3.518 1.00 68.31 99 SER A C 1
ATOM 753 O O . SER A 1 99 ? 40.157 -4.677 -2.949 1.00 68.31 99 SER A O 1
ATOM 755 N N . GLU A 1 100 ? 38.730 -4.371 -4.647 1.00 62.91 100 GLU A N 1
ATOM 756 C CA . GLU A 1 100 ? 39.015 -5.589 -5.419 1.00 62.91 100 GLU A CA 1
ATOM 757 C C . GLU A 1 100 ? 39.836 -5.290 -6.685 1.00 62.91 100 GLU A C 1
ATOM 759 O O . GLU A 1 100 ? 40.289 -6.213 -7.362 1.00 62.91 100 GLU A O 1
ATOM 764 N N . ALA A 1 101 ? 40.047 -4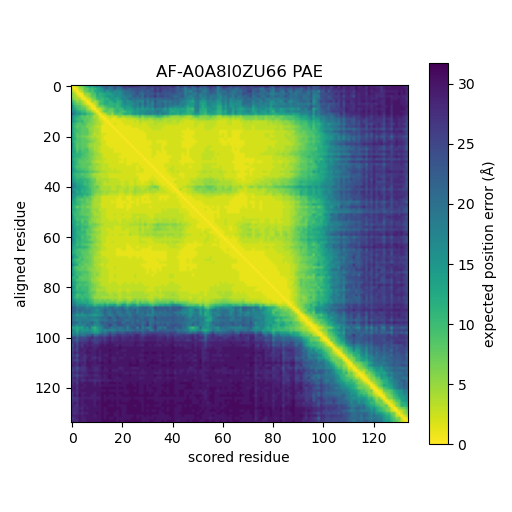.009 -7.020 1.00 60.22 101 ALA A N 1
ATOM 765 C CA . ALA A 1 101 ? 40.989 -3.626 -8.061 1.00 60.22 101 ALA A CA 1
ATOM 766 C C . ALA A 1 101 ? 42.388 -4.126 -7.660 1.00 60.22 101 ALA A C 1
ATOM 768 O O . ALA A 1 101 ? 42.790 -3.907 -6.512 1.00 60.22 101 ALA A O 1
ATOM 769 N N . PRO A 1 102 ? 43.151 -4.777 -8.560 1.00 54.38 102 PRO A N 1
ATOM 770 C CA . PRO A 1 102 ? 44.531 -5.110 -8.261 1.00 54.38 102 PRO A CA 1
ATOM 771 C C . PRO A 1 102 ? 45.234 -3.793 -7.952 1.00 54.38 102 PRO A C 1
ATOM 773 O O . PRO A 1 102 ? 45.351 -2.927 -8.821 1.00 54.38 102 PRO A O 1
ATOM 776 N N . THR A 1 103 ? 45.651 -3.613 -6.702 1.00 53.50 103 THR A N 1
ATOM 777 C CA . THR A 1 103 ? 46.548 -2.529 -6.333 1.00 53.50 103 THR A CA 1
ATOM 778 C C . THR A 1 103 ? 47.779 -2.694 -7.216 1.00 53.50 103 THR A C 1
ATOM 780 O O . THR A 1 103 ? 48.589 -3.601 -7.028 1.00 53.50 103 THR A O 1
ATOM 783 N N . GLN A 1 104 ? 47.889 -1.877 -8.266 1.00 53.06 104 GLN A N 1
ATOM 784 C CA . GLN A 1 104 ? 49.124 -1.762 -9.026 1.00 53.06 104 GLN A CA 1
ATOM 785 C C . GLN A 1 104 ? 50.158 -1.196 -8.057 1.00 53.06 104 GLN A C 1
ATOM 787 O O . GLN A 1 104 ? 50.214 0.005 -7.810 1.00 53.06 104 GLN A O 1
ATOM 792 N N . GLY A 1 105 ? 50.900 -2.109 -7.439 1.00 50.53 105 GLY A N 1
ATOM 793 C CA . GLY A 1 105 ? 51.793 -1.832 -6.332 1.0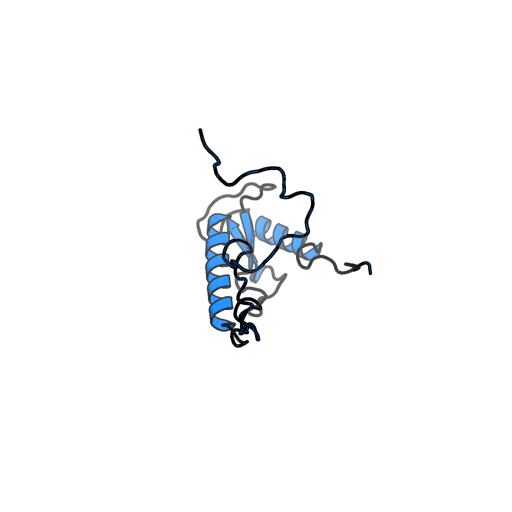0 50.53 105 GLY A CA 1
ATOM 794 C C . GLY A 1 105 ? 51.245 -2.401 -5.032 1.00 50.53 105 GLY A C 1
ATOM 795 O O . GLY A 1 105 ? 50.550 -1.727 -4.275 1.00 50.53 105 GLY A O 1
ATOM 796 N N . THR A 1 106 ? 51.662 -3.623 -4.710 1.00 50.72 106 THR A N 1
ATOM 797 C CA . THR A 1 106 ? 51.981 -3.961 -3.324 1.00 50.72 106 THR A CA 1
ATOM 798 C C . THR A 1 106 ? 52.978 -2.916 -2.829 1.00 50.72 106 THR A C 1
ATOM 800 O O . THR A 1 106 ? 54.186 -3.071 -2.995 1.00 50.72 106 THR A O 1
ATOM 803 N N . LEU A 1 107 ? 52.487 -1.819 -2.250 1.00 51.72 107 LEU A N 1
ATOM 804 C CA . LEU A 1 107 ? 53.274 -1.091 -1.272 1.00 51.72 107 LEU A CA 1
ATOM 805 C C . LEU A 1 107 ? 53.506 -2.099 -0.154 1.00 51.72 107 LEU A C 1
ATOM 807 O O . LEU A 1 107 ? 52.640 -2.318 0.691 1.00 51.72 107 LEU A O 1
ATOM 811 N N . THR A 1 108 ? 54.654 -2.767 -0.192 1.00 52.22 108 THR A N 1
ATOM 812 C CA . THR A 1 108 ? 55.236 -3.393 0.984 1.00 52.22 108 THR A CA 1
ATOM 813 C C . THR A 1 108 ? 55.443 -2.264 1.980 1.00 52.22 108 THR A C 1
ATOM 815 O O . THR A 1 108 ? 56.485 -1.611 2.001 1.00 52.22 108 THR A O 1
ATOM 818 N N . TYR A 1 109 ? 54.407 -1.969 2.762 1.00 55.12 109 TYR A N 1
ATOM 819 C CA . TYR A 1 109 ? 54.558 -1.236 3.999 1.00 55.12 109 TYR A CA 1
ATOM 820 C C . TYR A 1 109 ? 55.322 -2.175 4.926 1.00 55.12 109 TYR A C 1
ATOM 822 O O . TYR A 1 109 ? 54.739 -2.928 5.701 1.00 55.12 109 TYR A O 1
ATOM 830 N N . LEU A 1 110 ? 56.645 -2.201 4.766 1.00 56.53 110 LEU A N 1
ATOM 831 C CA . LEU A 1 110 ? 57.516 -2.636 5.837 1.00 56.53 110 LEU A CA 1
ATOM 832 C C . LEU A 1 110 ? 57.257 -1.647 6.962 1.00 56.53 110 LEU A C 1
ATOM 834 O O . LEU A 1 110 ? 57.452 -0.436 6.801 1.00 56.53 110 LEU A O 1
ATOM 838 N N . ALA A 1 111 ? 56.702 -2.157 8.054 1.00 54.06 111 ALA A N 1
ATOM 839 C CA . ALA A 1 111 ? 56.449 -1.338 9.210 1.00 54.06 111 ALA A CA 1
ATOM 840 C C . ALA A 1 111 ? 57.787 -0.722 9.674 1.00 54.06 111 ALA A C 1
ATOM 842 O O . ALA A 1 111 ? 58.827 -1.373 9.558 1.00 54.06 111 ALA A O 1
ATOM 843 N N . PRO A 1 112 ? 57.810 0.532 10.166 1.00 54.09 112 PRO A N 1
ATOM 844 C CA . PRO A 1 112 ? 59.055 1.254 10.449 1.00 54.09 112 PRO A CA 1
ATOM 845 C C . PRO A 1 112 ? 60.009 0.556 11.431 1.00 54.09 112 PRO A C 1
ATOM 847 O O . PRO A 1 112 ? 61.168 0.944 11.516 1.00 54.09 112 PRO A O 1
ATOM 850 N N . TRP A 1 113 ? 59.522 -0.437 12.177 1.00 60.25 113 TRP A N 1
ATOM 851 C CA . TRP A 1 113 ? 60.279 -1.229 13.146 1.00 60.25 113 TRP A CA 1
ATOM 852 C C . TRP A 1 113 ? 60.991 -2.457 12.558 1.00 60.25 113 TRP A C 1
ATOM 854 O O . TRP A 1 113 ? 61.790 -3.059 13.269 1.00 60.25 113 TRP A O 1
ATOM 864 N N . ASP A 1 114 ? 60.762 -2.805 11.288 1.00 54.56 114 ASP A N 1
ATOM 865 C CA . ASP A 1 114 ? 61.370 -3.983 10.643 1.00 54.56 114 ASP A CA 1
ATOM 866 C C . ASP A 1 114 ? 62.566 -3.648 9.725 1.00 54.56 114 ASP A C 1
ATOM 868 O O . ASP A 1 114 ? 63.141 -4.544 9.108 1.00 54.56 114 ASP A O 1
ATOM 872 N N . ASP A 1 115 ? 62.979 -2.377 9.635 1.00 52.97 115 ASP A N 1
ATOM 873 C CA . ASP A 1 115 ? 64.153 -1.956 8.856 1.00 52.97 115 ASP A CA 1
ATOM 874 C C . ASP A 1 115 ? 65.324 -1.551 9.778 1.00 52.97 115 ASP A C 1
ATOM 876 O O . ASP A 1 115 ? 65.315 -0.450 10.340 1.00 52.97 115 ASP A O 1
ATOM 880 N N . PRO A 1 116 ? 66.367 -2.393 9.919 1.00 54.88 116 PRO A N 1
ATOM 881 C CA . PRO A 1 116 ? 67.508 -2.118 10.793 1.00 54.88 116 PRO A CA 1
ATOM 882 C C . PRO A 1 116 ? 68.417 -0.987 10.287 1.00 54.88 116 PRO A C 1
ATOM 884 O O . PRO A 1 116 ? 69.376 -0.628 10.972 1.00 54.88 116 PRO A O 1
ATOM 887 N N . THR A 1 117 ? 68.152 -0.421 9.105 1.00 57.41 117 THR A N 1
ATOM 888 C CA . THR A 1 117 ? 68.971 0.644 8.505 1.00 57.41 117 THR A CA 1
ATOM 889 C C . THR A 1 117 ? 68.342 2.035 8.596 1.00 57.41 117 THR A C 1
ATOM 891 O O . THR A 1 117 ? 68.979 3.028 8.235 1.00 57.41 117 THR A O 1
ATOM 894 N N . ARG A 1 118 ? 67.118 2.149 9.128 1.00 53.72 118 ARG A N 1
ATOM 895 C CA . ARG A 1 118 ? 66.398 3.423 9.203 1.00 53.72 118 ARG A CA 1
ATOM 896 C C . ARG A 1 118 ? 66.748 4.199 10.477 1.00 53.72 118 ARG A C 1
ATOM 898 O O . ARG A 1 118 ? 66.139 4.026 11.529 1.00 53.72 118 ARG A O 1
ATOM 905 N N . THR A 1 119 ? 67.699 5.122 10.385 1.00 56.66 119 THR A N 1
ATOM 906 C CA . THR A 1 119 ? 67.944 6.126 11.431 1.00 56.66 119 THR A CA 1
ATOM 907 C C . THR A 1 119 ? 66.802 7.144 11.447 1.00 56.66 119 THR A C 1
ATOM 909 O O . THR A 1 119 ? 66.690 8.008 10.579 1.00 56.66 119 THR A O 1
ATOM 912 N N . THR A 1 120 ? 65.918 7.040 12.440 1.00 54.28 120 THR A N 1
ATOM 913 C CA . THR A 1 120 ? 64.850 8.022 12.676 1.00 54.28 120 THR A CA 1
ATOM 914 C C . THR A 1 120 ? 65.447 9.404 12.958 1.00 54.28 120 THR A C 1
ATOM 916 O O . THR A 1 120 ? 66.124 9.606 13.962 1.00 54.28 120 THR A O 1
ATOM 919 N N . THR A 1 121 ? 65.167 10.373 12.084 1.00 54.62 121 THR A N 1
ATOM 920 C CA . THR A 1 121 ? 65.438 11.804 12.316 1.00 54.62 121 THR A CA 1
ATOM 921 C C . THR A 1 121 ? 64.220 12.521 12.920 1.00 54.62 121 THR A C 1
ATOM 923 O O . THR A 1 121 ? 64.092 13.736 12.788 1.00 54.62 121 THR A O 1
ATOM 926 N N . ASP A 1 122 ? 63.291 11.787 13.550 1.00 50.94 122 ASP A N 1
ATOM 927 C CA . ASP A 1 122 ? 62.133 12.368 14.237 1.00 50.94 122 ASP A CA 1
ATOM 928 C C . ASP A 1 122 ? 62.455 12.613 15.728 1.00 50.94 122 ASP A C 1
ATOM 930 O O . ASP A 1 122 ? 62.621 11.654 16.492 1.00 50.94 122 ASP A O 1
ATOM 934 N N . PRO A 1 123 ? 62.520 13.878 16.185 1.00 52.41 123 PRO A N 1
ATOM 935 C CA . PRO A 1 123 ? 62.828 14.212 17.574 1.00 52.41 123 PRO A CA 1
ATOM 936 C C . PRO A 1 123 ? 61.733 13.803 18.577 1.00 52.41 123 PRO A C 1
ATOM 938 O O . PRO A 1 123 ? 61.945 13.945 19.781 1.00 52.41 123 PRO A O 1
ATOM 941 N N . ARG A 1 124 ? 60.571 13.295 18.136 1.00 54.25 124 ARG A N 1
ATOM 942 C CA . ARG A 1 124 ? 59.474 12.865 19.028 1.00 54.25 124 ARG A CA 1
ATOM 943 C C . ARG A 1 124 ? 59.542 11.400 19.469 1.00 54.25 124 ARG A C 1
ATOM 945 O O . ARG A 1 124 ? 58.856 11.036 20.419 1.00 54.25 124 ARG A O 1
ATOM 952 N N . ILE A 1 125 ? 60.360 10.568 18.821 1.00 53.28 125 ILE A N 1
ATOM 953 C CA . ILE A 1 125 ? 60.485 9.129 19.136 1.00 53.28 125 ILE A CA 1
ATOM 954 C C . ILE A 1 125 ? 61.586 8.861 20.185 1.00 53.28 125 ILE A C 1
ATOM 956 O O . ILE A 1 125 ? 61.578 7.832 20.852 1.00 53.28 125 ILE A O 1
ATOM 960 N N . ALA A 1 126 ? 62.487 9.818 20.425 1.00 50.44 126 ALA A N 1
ATOM 961 C CA . ALA A 1 126 ? 63.642 9.674 21.320 1.00 50.44 126 ALA A CA 1
ATOM 962 C C . ALA A 1 126 ? 63.318 9.487 22.824 1.00 50.44 126 ALA A C 1
ATOM 964 O O . ALA A 1 126 ? 64.237 9.337 23.626 1.00 50.44 126 ALA A O 1
ATOM 965 N N . ALA A 1 127 ? 62.045 9.506 23.231 1.00 54.31 127 ALA A N 1
ATOM 966 C CA . ALA A 1 127 ? 61.650 9.470 24.642 1.00 54.31 127 ALA A CA 1
ATOM 967 C C . ALA A 1 127 ? 61.415 8.059 25.219 1.00 54.31 127 ALA A C 1
ATOM 969 O O . ALA A 1 127 ? 61.330 7.924 26.438 1.00 54.31 127 ALA A O 1
ATOM 970 N N . TYR A 1 128 ? 61.335 7.010 24.393 1.00 49.50 128 TYR A N 1
ATOM 971 C CA . TYR A 1 128 ? 61.106 5.642 24.876 1.00 49.50 128 TYR A CA 1
ATOM 972 C C . TYR A 1 128 ? 62.241 4.710 24.441 1.00 49.50 128 TYR A C 1
ATOM 974 O O . TYR A 1 128 ? 62.344 4.320 23.281 1.00 49.50 128 TYR A O 1
ATOM 982 N N . GLY A 1 129 ? 63.116 4.374 25.393 1.00 50.31 129 GLY A N 1
ATOM 983 C CA . GLY A 1 129 ? 64.159 3.360 25.221 1.00 50.31 129 GLY A CA 1
ATOM 984 C C . GLY A 1 129 ? 63.586 1.936 25.095 1.00 50.31 129 GLY A C 1
ATOM 985 O O . GLY A 1 129 ? 62.439 1.696 25.472 1.00 50.31 129 GLY A O 1
ATOM 986 N N . PRO A 1 130 ? 64.378 0.967 24.597 1.00 51.84 130 PRO A N 1
ATOM 987 C CA . PRO A 1 130 ? 63.894 -0.334 24.113 1.00 51.84 130 PRO A CA 1
ATOM 988 C C . PRO A 1 130 ? 63.400 -1.309 25.194 1.00 51.84 130 PRO A C 1
ATOM 990 O O . PRO A 1 130 ? 62.956 -2.407 24.871 1.00 51.84 130 PRO A O 1
ATOM 993 N N . THR A 1 131 ? 63.448 -0.950 26.474 1.00 58.47 131 THR A N 1
ATOM 994 C CA . THR A 1 131 ? 62.954 -1.803 27.560 1.00 58.47 131 THR A CA 1
ATOM 995 C C . THR A 1 131 ? 61.701 -1.193 28.165 1.00 58.47 131 THR A C 1
ATOM 997 O O . THR A 1 131 ? 61.711 -0.666 29.276 1.00 58.47 131 THR A O 1
ATOM 1000 N N . GLY A 1 132 ? 60.606 -1.267 27.411 1.00 47.41 132 GLY A N 1
ATOM 1001 C CA . GLY A 1 132 ? 59.267 -1.096 27.956 1.00 47.41 132 GLY A CA 1
ATOM 1002 C C . GLY A 1 132 ? 58.916 -2.273 28.867 1.00 47.41 132 GLY A C 1
ATOM 1003 O O . GLY A 1 132 ? 58.340 -3.249 28.399 1.00 47.41 132 GLY A O 1
ATOM 1004 N N . LYS A 1 133 ? 59.288 -2.180 30.147 1.00 33.22 133 LYS A N 1
ATOM 1005 C CA . LYS A 1 133 ? 58.698 -2.920 31.277 1.00 33.22 133 LYS A CA 1
ATOM 1006 C C . LYS A 1 133 ? 58.750 -2.045 32.531 1.00 33.22 133 LYS A C 1
ATOM 1008 O O . LYS A 1 133 ? 59.696 -1.272 32.690 1.00 33.22 133 LYS A O 1
ATOM 1013 N N . PRO A 1 134 ? 57.708 -2.090 33.369 1.00 45.41 134 PRO A N 1
ATOM 1014 C CA . PRO A 1 134 ? 57.462 -3.230 34.261 1.00 45.41 134 PRO A CA 1
ATOM 1015 C C . PRO A 1 134 ? 56.653 -4.372 33.637 1.00 45.41 134 PRO A C 1
ATOM 1017 O O . PRO A 1 134 ? 55.651 -4.090 32.948 1.00 45.41 134 PRO A O 1
#

Foldseek 3Di:
DDDDPPDDDPCPDPLNVVLFVVQCVVQCVAAPPPRDHDDPPDLQKTKDFCQDVVNVGDRRDSVRIHIHGPVVRVVVVVVVVVVVCVVCPCPDDDDQDPVRPPPPDPPPPPDPVNDPPDDDPDPVVVPDDPDPDD

Sequence (134 aa):
MSWKNDKPARTATTEGKQWSLTVRRRDGYKCVLCGYQGTPGHADVEADHVIPVFEGGAQHSLSNGRTLCVPCHKTKTAEESARARAANGRLLPPEAHPSEAPTQGTLTYLAPWDDPTRTTTDPRIAAYGPTGKP

InterPro domains:
  IPR002711 HNH endonuclease [PF01844] (31-79)
  IPR003615 HNH nuclease [SM00507] (18-74)
  IPR003615 HNH nuclease [cd00085] (23-77)